Protein AF-A0A090RVP2-F1 (afdb_monomer)

Sequence (149 aa):
MEEGTTTRTVEQLQAELDSLGSRIGFSEGAYTTRVSVSALERNLPQTLTLLEDILFNPAMKQEDFDRLKAQTLEGLVYQHQKPSWMASQATRDVLYGDSVFGRSSDGSAESISSITLEDVKASIAITTRRKEPKSSWLAISQRRRSPIS

Structure (mmCIF, N/CA/C/O backbone):
data_AF-A0A090RVP2-F1
#
_entry.id   AF-A0A090RVP2-F1
#
loop_
_atom_site.group_PDB
_atom_site.id
_atom_site.type_symbol
_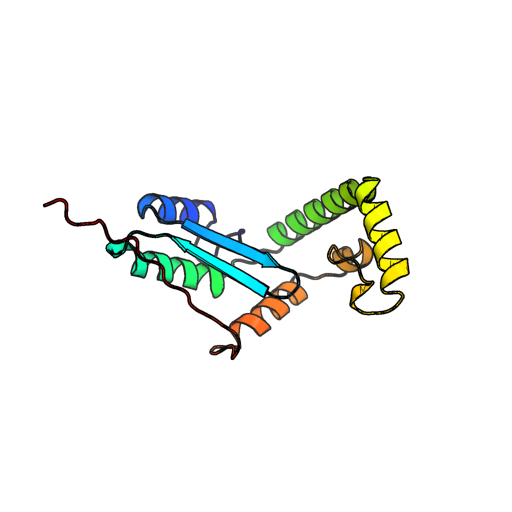atom_site.label_atom_id
_atom_site.label_alt_id
_atom_site.label_comp_id
_atom_site.label_asym_id
_atom_site.label_entity_id
_atom_site.label_seq_id
_atom_site.pdbx_PDB_ins_code
_atom_site.Cartn_x
_atom_site.Cartn_y
_atom_site.Cartn_z
_atom_site.occupancy
_atom_site.B_iso_or_equiv
_atom_site.auth_seq_id
_atom_site.auth_comp_id
_atom_site.auth_asym_id
_atom_site.auth_atom_id
_atom_site.pdbx_PDB_model_num
ATOM 1 N N . MET A 1 1 ? 0.203 -1.839 3.619 1.00 56.44 1 MET A N 1
ATOM 2 C CA . MET A 1 1 ? -0.811 -1.493 4.648 1.00 56.44 1 MET A CA 1
ATOM 3 C C . MET A 1 1 ? -2.036 -2.408 4.598 1.00 56.44 1 MET A C 1
ATOM 5 O O . MET A 1 1 ? -2.866 -2.341 5.492 1.00 56.44 1 MET A O 1
ATOM 9 N N . GLU A 1 2 ? -2.137 -3.283 3.595 1.00 59.16 2 GLU A N 1
ATOM 10 C CA . GLU A 1 2 ? -3.309 -4.135 3.347 1.00 59.16 2 GLU A CA 1
ATOM 11 C C . GLU A 1 2 ? -3.172 -5.552 3.928 1.00 59.16 2 GLU A C 1
ATOM 13 O O . GLU A 1 2 ? -4.024 -6.390 3.687 1.00 59.16 2 GLU A O 1
ATOM 18 N N . GLU A 1 3 ? -2.127 -5.804 4.723 1.00 69.88 3 GLU A N 1
ATOM 19 C CA . GLU A 1 3 ? -1.770 -7.123 5.286 1.00 69.88 3 GLU A CA 1
ATOM 20 C C . GLU A 1 3 ? -2.122 -7.238 6.788 1.00 69.88 3 GLU A C 1
ATOM 22 O O . GLU A 1 3 ? -1.612 -8.084 7.521 1.00 69.88 3 GLU A O 1
ATOM 27 N N . GLY A 1 4 ? -2.995 -6.351 7.274 1.00 61.12 4 GLY A N 1
ATOM 28 C CA . GLY A 1 4 ? -3.506 -6.363 8.645 1.00 61.12 4 GLY A CA 1
ATOM 29 C C . GLY A 1 4 ? -2.635 -5.602 9.647 1.00 61.12 4 GLY A C 1
ATOM 30 O O . GLY A 1 4 ? -1.585 -5.037 9.316 1.00 61.12 4 GLY A O 1
ATOM 31 N N . THR A 1 5 ? -3.098 -5.566 10.895 1.00 74.25 5 THR A N 1
ATOM 32 C CA . THR A 1 5 ? -2.423 -4.914 12.024 1.00 74.25 5 THR A CA 1
ATOM 33 C C . THR A 1 5 ? -1.854 -5.943 12.993 1.00 74.25 5 THR A C 1
ATOM 35 O O . THR A 1 5 ? -2.180 -7.128 12.952 1.00 74.25 5 THR A O 1
ATOM 38 N N . THR A 1 6 ? -0.981 -5.506 13.897 1.00 70.38 6 THR A N 1
ATOM 39 C CA . THR A 1 6 ? -0.429 -6.367 14.954 1.00 70.38 6 THR A CA 1
ATOM 40 C C . THR A 1 6 ? -1.511 -6.942 15.870 1.00 70.38 6 THR A C 1
ATOM 42 O O . THR A 1 6 ? -1.270 -7.948 16.534 1.00 70.38 6 THR A O 1
ATOM 45 N N . THR A 1 7 ? -2.699 -6.327 15.900 1.00 73.19 7 THR A N 1
ATOM 46 C CA . THR A 1 7 ? -3.826 -6.742 16.742 1.00 73.19 7 THR A CA 1
ATOM 47 C C . THR A 1 7 ? -4.989 -7.360 15.962 1.00 73.19 7 THR A C 1
ATOM 49 O O . THR A 1 7 ? -5.799 -8.061 16.570 1.00 73.19 7 THR A O 1
ATOM 52 N N . ARG A 1 8 ? -5.085 -7.144 14.640 1.00 78.06 8 ARG A N 1
ATOM 53 C CA . ARG A 1 8 ? -6.201 -7.610 13.801 1.00 78.06 8 ARG A CA 1
ATOM 54 C C . ARG A 1 8 ? -5.735 -8.137 12.448 1.00 78.06 8 ARG A C 1
ATOM 56 O O . ARG A 1 8 ? -4.889 -7.551 11.780 1.00 78.06 8 ARG A O 1
ATOM 63 N N . THR A 1 9 ? -6.365 -9.216 12.003 1.00 81.44 9 THR A N 1
ATOM 64 C CA . THR A 1 9 ? -6.227 -9.722 10.628 1.00 81.44 9 THR A CA 1
ATOM 65 C C . THR A 1 9 ? -6.932 -8.809 9.619 1.00 81.44 9 THR A C 1
ATOM 67 O O . THR A 1 9 ? -7.783 -7.993 9.988 1.00 81.44 9 THR A O 1
ATOM 70 N N . VAL A 1 10 ? -6.591 -8.943 8.334 1.00 79.31 10 VAL A N 1
ATOM 71 C CA . VAL A 1 10 ? -7.234 -8.190 7.242 1.00 79.31 10 VAL A CA 1
ATOM 72 C C . VAL A 1 10 ? -8.731 -8.474 7.206 1.00 79.31 10 VAL A C 1
ATOM 74 O O . VAL A 1 10 ? -9.534 -7.556 7.073 1.00 79.31 10 VAL A O 1
ATOM 77 N N . GLU A 1 11 ? -9.108 -9.734 7.393 1.00 82.56 11 GLU A N 1
ATOM 78 C CA . GLU A 1 11 ? -10.488 -10.203 7.369 1.00 82.56 11 GLU A CA 1
ATOM 79 C C . GLU A 1 11 ? -11.291 -9.598 8.522 1.00 82.56 11 GLU A C 1
ATOM 81 O O . GLU A 1 11 ? -12.427 -9.169 8.333 1.00 82.56 11 GLU A O 1
ATOM 86 N N . GLN A 1 12 ? -10.688 -9.504 9.712 1.00 83.81 12 GLN A N 1
ATOM 87 C CA . GLN A 1 12 ? -11.310 -8.849 10.863 1.00 83.81 12 GLN A CA 1
ATOM 88 C C . GLN A 1 12 ? -11.505 -7.350 10.624 1.00 83.81 12 GLN A C 1
ATOM 90 O O . GLN A 1 12 ? -12.580 -6.831 10.913 1.00 83.81 12 GLN A O 1
ATOM 95 N N . LEU A 1 13 ? -10.505 -6.665 10.061 1.00 83.69 13 LEU A N 1
ATOM 96 C CA . LEU A 1 13 ? -10.615 -5.244 9.717 1.00 83.69 13 LEU A CA 1
ATOM 97 C C . LEU A 1 13 ? -11.701 -4.999 8.667 1.00 83.69 13 LEU A C 1
ATOM 99 O O . LEU A 1 13 ? -12.493 -4.070 8.812 1.00 83.69 13 LEU A O 1
ATOM 103 N N . GLN A 1 14 ? -11.767 -5.837 7.630 1.00 84.88 14 GLN A N 1
ATOM 104 C CA . GLN A 1 14 ? -12.794 -5.744 6.593 1.00 84.88 14 GLN A CA 1
ATOM 105 C C . GLN A 1 14 ? -14.191 -5.998 7.163 1.00 84.88 14 GLN A C 1
ATOM 107 O O . GLN A 1 14 ? -15.089 -5.193 6.930 1.00 84.88 14 GLN A O 1
ATOM 112 N N . ALA A 1 15 ? -14.366 -7.041 7.978 1.00 87.50 15 ALA A N 1
ATOM 113 C CA . ALA A 1 15 ? -15.645 -7.338 8.617 1.00 87.50 15 ALA A CA 1
ATOM 114 C C . ALA A 1 15 ? -16.109 -6.209 9.556 1.00 87.50 15 ALA A C 1
ATOM 116 O O . ALA A 1 15 ? -17.294 -5.870 9.590 1.00 87.50 15 ALA A O 1
ATOM 117 N N . GLU A 1 16 ? -15.186 -5.598 10.304 1.00 87.62 16 GLU A N 1
ATOM 118 C CA . GLU A 1 16 ? -15.494 -4.481 11.199 1.00 87.62 16 GLU A CA 1
ATOM 119 C C . GLU A 1 16 ? -15.899 -3.231 10.400 1.00 87.62 16 GLU A C 1
ATOM 121 O O . GLU A 1 16 ? -16.927 -2.618 10.696 1.00 87.62 16 GLU A O 1
ATOM 126 N N . LEU A 1 17 ? -15.173 -2.907 9.324 1.00 89.12 17 LEU A N 1
ATOM 127 C CA . LEU A 1 17 ? -15.530 -1.820 8.407 1.00 89.12 17 LEU A CA 1
ATOM 128 C C . LEU A 1 17 ? -16.894 -2.044 7.741 1.00 89.12 17 LEU A C 1
ATOM 130 O O . LEU A 1 17 ? -17.712 -1.121 7.717 1.00 89.12 17 LEU A O 1
ATOM 134 N N . ASP A 1 18 ? -17.177 -3.263 7.280 1.00 88.00 18 ASP A N 1
ATOM 135 C CA . ASP A 1 18 ? -18.460 -3.623 6.675 1.00 88.00 18 ASP A CA 1
ATOM 136 C C . ASP A 1 18 ? -19.614 -3.481 7.676 1.00 88.00 18 ASP A C 1
ATOM 138 O O . ASP A 1 18 ? -20.661 -2.918 7.343 1.00 88.00 18 ASP A O 1
ATOM 142 N N . SER A 1 19 ? -19.414 -3.899 8.932 1.00 91.19 19 SER A N 1
ATOM 143 C CA . SER A 1 19 ? -20.418 -3.748 9.997 1.00 91.19 19 SER A CA 1
ATOM 144 C C . SER A 1 19 ? -20.752 -2.279 10.299 1.00 91.19 19 SER A C 1
ATOM 146 O O . SER A 1 19 ? -21.893 -1.938 10.623 1.00 91.19 19 SER A O 1
ATOM 148 N N . LEU A 1 20 ? -19.768 -1.390 10.135 1.00 89.88 20 LEU A N 1
ATOM 149 C CA . LEU A 1 20 ? -19.919 0.053 10.300 1.00 89.88 20 LEU A CA 1
ATOM 150 C C . LEU A 1 20 ? -20.477 0.736 9.038 1.00 89.88 20 LEU A C 1
ATOM 152 O O . LEU A 1 20 ? -20.823 1.921 9.093 1.00 89.88 20 LEU A O 1
ATOM 156 N N . GLY A 1 21 ? -20.594 0.019 7.915 1.00 89.06 21 GLY A N 1
ATOM 157 C CA . GLY A 1 21 ? -20.907 0.606 6.611 1.00 89.06 21 GLY A CA 1
ATOM 158 C C . GLY A 1 21 ? -19.838 1.604 6.160 1.00 89.06 21 GLY A C 1
ATOM 159 O O . GLY A 1 21 ? -20.156 2.610 5.520 1.00 89.06 21 GLY A O 1
ATOM 160 N N . SER A 1 22 ? -18.592 1.356 6.556 1.00 92.19 22 SER A N 1
ATOM 161 C CA . SER A 1 22 ? -17.446 2.228 6.345 1.00 92.19 22 SER A CA 1
ATOM 162 C C . SER A 1 22 ? -16.478 1.630 5.331 1.00 92.19 22 SER A C 1
ATOM 164 O O . SER A 1 22 ? -16.429 0.425 5.109 1.00 92.19 22 SER A O 1
ATOM 166 N N . ARG A 1 23 ? -15.668 2.482 4.707 1.00 86.69 23 ARG A N 1
ATOM 167 C CA . ARG A 1 23 ? -14.632 2.075 3.761 1.00 86.69 23 ARG A CA 1
ATOM 168 C C . ARG A 1 23 ? -13.384 2.912 3.977 1.00 86.69 23 ARG A C 1
ATOM 170 O O . ARG A 1 23 ? -13.462 4.140 4.016 1.00 86.69 23 ARG A O 1
ATOM 177 N N . ILE A 1 24 ? -12.243 2.244 4.082 1.00 86.56 24 ILE A N 1
ATOM 178 C CA . ILE A 1 24 ? -10.920 2.866 4.095 1.00 86.56 24 ILE A CA 1
ATOM 179 C C . ILE A 1 24 ? -10.196 2.398 2.835 1.00 86.56 24 ILE A C 1
ATOM 181 O O . ILE A 1 24 ? -10.245 1.219 2.494 1.00 86.56 24 ILE A O 1
ATOM 185 N N . GLY A 1 25 ? -9.566 3.328 2.126 1.00 81.44 25 GLY A N 1
ATOM 186 C CA . GLY A 1 25 ? -8.783 3.047 0.929 1.00 81.44 25 GLY A CA 1
ATOM 187 C C . GLY A 1 25 ? -7.440 3.754 0.983 1.00 81.44 25 GLY A C 1
ATOM 188 O O . GLY A 1 25 ? -7.359 4.905 1.422 1.00 81.44 25 GLY A O 1
ATOM 189 N N . PHE A 1 26 ? -6.408 3.066 0.511 1.00 79.81 26 PHE A N 1
ATOM 190 C CA . PHE A 1 26 ? -5.065 3.601 0.348 1.00 79.81 26 PHE A CA 1
ATOM 191 C C . PHE A 1 26 ? -4.762 3.669 -1.143 1.00 79.81 26 PHE A C 1
ATOM 193 O O . PHE A 1 26 ? -5.039 2.736 -1.890 1.00 79.81 26 PHE A O 1
ATOM 200 N N . SER A 1 27 ? -4.229 4.797 -1.594 1.00 71.50 27 SER A N 1
ATOM 201 C CA . SER A 1 27 ? -3.731 4.936 -2.958 1.00 71.50 27 SER A CA 1
ATOM 202 C C . SER A 1 27 ? -2.370 5.601 -2.928 1.00 71.50 27 SER A C 1
ATOM 204 O O . SER A 1 27 ? -2.211 6.672 -2.332 1.00 71.50 27 SER A O 1
ATOM 206 N N . GLU A 1 28 ? -1.410 4.981 -3.592 1.00 66.56 28 GLU A N 1
ATOM 207 C CA . GLU A 1 28 ? -0.043 5.467 -3.703 1.00 66.56 28 GLU A CA 1
ATOM 208 C C . GLU A 1 28 ? 0.133 6.154 -5.061 1.00 66.56 28 GLU A C 1
ATOM 210 O O . GLU A 1 28 ? -0.224 5.614 -6.107 1.00 66.56 28 GLU A O 1
ATOM 215 N N . GLY A 1 29 ? 0.626 7.389 -5.044 1.00 60.31 29 GLY A N 1
ATOM 216 C CA . GLY A 1 29 ? 1.082 8.112 -6.227 1.00 60.31 29 GLY A CA 1
ATOM 217 C C . GLY A 1 29 ? 2.575 8.407 -6.122 1.00 60.31 29 GLY A C 1
ATOM 218 O O . GLY A 1 29 ? 3.144 8.333 -5.037 1.00 60.31 29 GLY A O 1
ATOM 219 N N . ALA A 1 30 ? 3.196 8.818 -7.232 1.00 50.22 30 ALA A N 1
ATOM 220 C CA . ALA A 1 30 ? 4.653 8.990 -7.342 1.00 50.22 30 ALA A CA 1
ATOM 221 C C . ALA A 1 30 ? 5.300 9.853 -6.236 1.00 50.22 30 ALA A C 1
ATOM 223 O O . ALA A 1 30 ? 6.464 9.653 -5.906 1.00 50.22 30 ALA A O 1
ATOM 224 N N . TYR A 1 31 ? 4.554 10.802 -5.658 1.00 55.00 31 TYR A N 1
ATOM 225 C CA . TYR A 1 31 ? 5.053 11.705 -4.612 1.00 55.00 31 TYR A CA 1
ATOM 226 C C . TYR A 1 31 ? 4.123 11.836 -3.401 1.00 55.00 31 TYR A C 1
ATOM 228 O O . TYR A 1 31 ? 4.412 12.603 -2.484 1.00 55.00 31 TYR A O 1
ATOM 236 N N . THR A 1 32 ? 2.982 11.146 -3.399 1.00 56.31 32 THR A N 1
ATOM 237 C CA . THR A 1 32 ? 1.954 11.320 -2.367 1.00 56.31 32 THR A CA 1
ATOM 238 C C . THR A 1 32 ? 1.224 10.017 -2.116 1.00 56.31 32 THR A C 1
ATOM 240 O O . THR A 1 32 ? 0.719 9.410 -3.058 1.00 56.31 32 THR A O 1
ATOM 243 N N . THR A 1 33 ? 1.057 9.666 -0.849 1.00 68.44 33 THR A N 1
ATOM 244 C CA . THR A 1 33 ? 0.126 8.623 -0.421 1.00 68.44 33 THR A CA 1
ATOM 245 C C . THR A 1 33 ? -1.166 9.298 0.010 1.00 68.44 33 THR A C 1
ATOM 247 O O . THR A 1 33 ? -1.154 10.227 0.820 1.00 68.44 33 THR A O 1
ATOM 250 N N . ARG A 1 34 ? -2.290 8.864 -0.552 1.00 71.75 34 ARG A N 1
ATOM 251 C CA . ARG A 1 34 ? -3.621 9.361 -0.207 1.00 71.75 34 ARG A CA 1
ATOM 252 C C . ARG A 1 34 ? -4.382 8.272 0.532 1.00 71.75 34 ARG A C 1
ATOM 254 O O . ARG A 1 34 ? -4.483 7.147 0.054 1.00 71.75 34 ARG A O 1
ATOM 261 N N . VAL A 1 35 ? -4.959 8.655 1.666 1.00 80.81 35 VAL A N 1
ATOM 262 C CA . VAL A 1 35 ? -5.903 7.840 2.428 1.00 80.81 35 VAL A CA 1
ATOM 263 C C . VAL A 1 35 ? -7.296 8.422 2.229 1.00 80.81 35 VAL A C 1
ATOM 265 O O . VAL A 1 35 ? -7.502 9.620 2.426 1.00 80.81 35 VAL A O 1
ATOM 268 N N . SER A 1 36 ? -8.251 7.592 1.828 1.00 83.00 36 SER A N 1
ATOM 269 C CA . SER A 1 36 ? -9.661 7.967 1.712 1.00 83.00 36 SER A CA 1
ATOM 270 C C . SER A 1 36 ? -10.494 7.206 2.733 1.00 83.00 36 SER A C 1
ATOM 272 O O . SER A 1 36 ? -10.412 5.981 2.788 1.00 83.00 36 SER A O 1
ATOM 274 N N . VAL A 1 37 ? -11.328 7.921 3.489 1.00 86.44 37 VAL A N 1
ATOM 275 C CA . VAL A 1 37 ? -12.274 7.335 4.446 1.00 86.44 37 VAL A CA 1
ATOM 276 C C . VAL A 1 37 ? -13.691 7.726 4.054 1.00 86.44 37 VAL A C 1
ATOM 278 O O . VAL A 1 37 ? -13.976 8.895 3.800 1.00 86.44 37 VAL A O 1
ATOM 281 N N . SER A 1 38 ? -14.586 6.746 4.027 1.00 88.56 38 SER A N 1
ATOM 282 C CA . SER A 1 38 ? -16.024 6.938 3.877 1.00 88.56 38 SER A CA 1
ATOM 283 C C . SER A 1 38 ? -16.729 6.238 5.031 1.00 88.56 38 SER A C 1
ATOM 285 O O . SER A 1 38 ? -16.448 5.075 5.295 1.00 88.56 38 SER A O 1
ATOM 287 N N . ALA A 1 39 ? -17.603 6.943 5.742 1.00 89.94 39 ALA A N 1
ATOM 288 C CA . ALA A 1 39 ? -18.353 6.408 6.873 1.00 89.94 39 ALA A CA 1
ATOM 289 C C . ALA A 1 39 ? -19.631 7.224 7.092 1.00 89.94 39 ALA A C 1
ATOM 291 O O . ALA A 1 39 ? -19.721 8.385 6.684 1.00 89.94 39 ALA A O 1
ATOM 292 N N . LEU A 1 40 ? -20.608 6.638 7.785 1.00 87.56 40 LEU A N 1
ATOM 293 C CA . LEU A 1 40 ? -21.719 7.400 8.356 1.00 87.56 40 LEU A CA 1
ATOM 294 C C . LEU A 1 40 ? -21.197 8.283 9.493 1.00 87.56 40 LEU A C 1
ATOM 296 O O . LEU A 1 40 ? 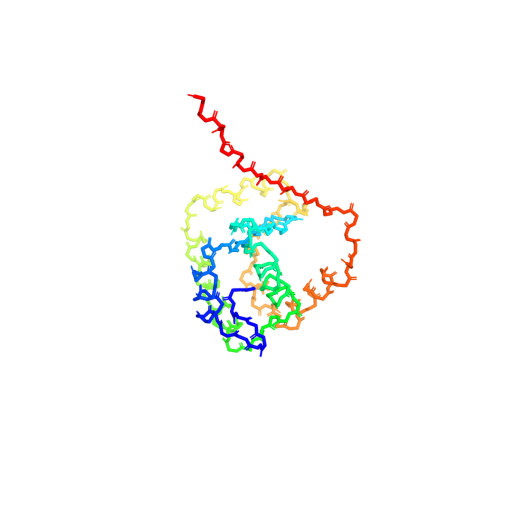-20.353 7.843 10.264 1.00 87.56 40 LEU A O 1
ATOM 300 N N . GLU A 1 41 ? -21.736 9.494 9.646 1.00 85.94 41 GLU A N 1
ATOM 301 C CA . GLU A 1 41 ? -21.263 10.477 10.637 1.00 85.94 41 GLU A CA 1
ATOM 302 C C . GLU A 1 41 ? -21.154 9.900 12.058 1.00 85.94 41 GLU A C 1
ATOM 304 O O . GLU A 1 41 ? -20.131 10.055 12.718 1.00 85.94 41 GLU A O 1
ATOM 309 N N . ARG A 1 42 ? -22.161 9.129 12.486 1.00 87.12 42 ARG A N 1
ATOM 310 C CA . ARG A 1 42 ? -22.165 8.442 13.790 1.00 87.12 42 ARG A CA 1
ATOM 311 C C . ARG A 1 42 ? -21.054 7.393 13.962 1.00 87.12 42 ARG A C 1
ATOM 313 O O . ARG A 1 42 ? -20.635 7.144 15.084 1.00 87.12 42 ARG A O 1
ATOM 320 N N . ASN A 1 43 ? -20.579 6.805 12.865 1.00 89.12 43 ASN A N 1
ATOM 321 C CA . ASN A 1 43 ? -19.575 5.737 12.841 1.00 89.12 43 ASN A CA 1
ATOM 322 C C . ASN A 1 43 ? -18.181 6.274 12.470 1.00 89.12 43 ASN A C 1
ATOM 324 O O . ASN A 1 43 ? -17.202 5.523 12.475 1.00 89.12 43 ASN A O 1
ATOM 328 N N . LEU A 1 44 ? -18.070 7.567 12.143 1.00 86.44 44 LEU A N 1
ATOM 329 C CA . LEU A 1 44 ? -16.813 8.204 11.768 1.00 86.44 44 LEU A CA 1
ATOM 330 C C . LEU A 1 44 ? -15.749 8.083 12.875 1.00 86.44 44 LEU A C 1
ATOM 332 O O . LEU A 1 44 ? -14.638 7.684 12.534 1.00 86.44 44 LEU A O 1
ATOM 336 N N . PRO A 1 45 ? -16.047 8.312 14.175 1.00 88.75 45 PRO A N 1
ATOM 337 C CA . PRO A 1 45 ? -15.046 8.147 15.231 1.00 88.75 45 PRO A CA 1
ATOM 338 C C . PRO A 1 45 ? -14.475 6.725 15.288 1.00 88.75 45 PRO A C 1
ATOM 340 O O . PRO A 1 45 ? -13.263 6.553 15.315 1.00 88.75 45 PRO A O 1
ATOM 343 N N . GLN A 1 46 ? -15.339 5.708 15.212 1.00 88.50 46 GLN A N 1
ATOM 344 C CA . GLN A 1 46 ? -14.925 4.299 15.227 1.00 88.50 46 GLN A CA 1
ATOM 345 C C . GLN A 1 46 ? -14.087 3.945 13.994 1.00 88.50 46 GLN A C 1
ATOM 347 O O . GLN A 1 46 ? -13.069 3.268 14.097 1.00 88.50 46 GLN A O 1
ATOM 352 N N . THR A 1 47 ? -14.473 4.461 12.825 1.00 88.31 47 THR A N 1
ATOM 353 C CA . THR A 1 47 ? -13.731 4.247 11.574 1.00 88.31 47 THR A CA 1
ATOM 354 C C . THR A 1 47 ? -12.342 4.887 11.629 1.00 88.31 47 THR A C 1
ATOM 356 O O . THR A 1 47 ? -11.378 4.314 11.128 1.00 88.31 47 THR A O 1
ATOM 359 N N . LEU A 1 48 ? -12.214 6.058 12.260 1.00 87.50 48 LEU A N 1
ATOM 360 C CA . LEU A 1 48 ? -10.923 6.721 12.450 1.00 87.50 48 LEU A CA 1
ATOM 361 C C . LEU A 1 48 ? -10.017 5.959 13.424 1.00 87.50 48 LEU A C 1
ATOM 363 O O . LEU A 1 48 ? -8.818 5.894 13.181 1.00 87.50 48 LEU A O 1
ATOM 367 N N . THR A 1 49 ? -10.569 5.327 14.463 1.00 87.06 49 THR A N 1
ATOM 368 C CA . THR A 1 49 ? -9.796 4.434 15.345 1.00 87.06 49 THR A CA 1
ATOM 369 C C . THR A 1 49 ? -9.228 3.235 14.582 1.00 87.06 49 THR A C 1
ATOM 371 O O . THR A 1 49 ? -8.072 2.871 14.783 1.00 87.06 49 THR A O 1
ATOM 374 N N . LEU A 1 50 ? -10.000 2.648 13.661 1.00 86.00 50 LEU A N 1
ATOM 375 C CA . LEU A 1 50 ? -9.496 1.575 12.796 1.00 86.00 50 LEU A CA 1
ATOM 376 C C . LEU A 1 50 ? -8.408 2.074 11.845 1.00 86.00 50 LEU A C 1
ATOM 378 O O . LEU A 1 50 ? -7.399 1.400 11.655 1.00 86.00 50 LEU A O 1
ATOM 382 N N . LEU A 1 51 ? -8.579 3.272 11.279 1.00 85.25 51 LEU A N 1
ATOM 383 C CA . LEU A 1 51 ? -7.545 3.888 10.453 1.00 85.25 51 LEU A CA 1
ATOM 384 C C . LEU A 1 51 ? -6.245 4.114 11.242 1.00 85.25 51 LEU A C 1
ATOM 386 O O . LEU A 1 51 ? -5.163 3.880 10.707 1.00 85.25 51 LEU A O 1
ATOM 390 N N . GLU A 1 52 ? -6.343 4.567 12.492 1.00 84.06 52 GLU A N 1
ATOM 391 C CA . GLU A 1 52 ? -5.189 4.751 13.372 1.00 84.06 52 GLU A CA 1
ATOM 392 C C . GLU A 1 52 ? -4.450 3.423 13.585 1.00 84.06 52 GLU A C 1
ATOM 394 O O . GLU A 1 52 ? -3.238 3.357 13.391 1.00 84.06 52 GLU A O 1
ATOM 399 N N . ASP A 1 53 ? -5.167 2.336 13.870 1.00 81.62 53 ASP A N 1
ATOM 400 C CA . ASP A 1 53 ? -4.545 1.018 14.025 1.00 81.62 53 ASP A CA 1
ATOM 401 C C . ASP A 1 53 ? -3.817 0.574 12.741 1.00 81.62 53 ASP A C 1
ATOM 403 O O . ASP A 1 53 ? -2.675 0.116 12.796 1.00 81.62 53 ASP A O 1
ATOM 407 N N . ILE A 1 54 ? -4.421 0.799 11.568 1.00 82.06 54 ILE A N 1
ATOM 408 C CA . ILE A 1 54 ? -3.818 0.477 10.262 1.00 82.06 54 ILE A CA 1
ATOM 409 C C . ILE A 1 54 ? -2.557 1.314 9.985 1.00 82.06 54 ILE A C 1
ATOM 411 O O . ILE A 1 54 ? -1.587 0.808 9.415 1.00 82.06 54 ILE A O 1
ATOM 415 N N . LEU A 1 55 ? -2.554 2.593 10.371 1.00 78.19 55 LEU A N 1
ATOM 416 C CA . LEU A 1 55 ? -1.433 3.511 10.141 1.00 78.19 55 LEU A CA 1
ATOM 417 C C . LEU A 1 55 ? -0.269 3.290 11.108 1.00 78.19 55 LEU A C 1
ATOM 419 O O . LEU A 1 55 ? 0.891 3.394 10.703 1.00 78.19 55 LEU A O 1
ATOM 423 N N . PHE A 1 56 ? -0.565 3.030 12.380 1.00 78.81 56 PHE A N 1
ATOM 424 C CA . PHE A 1 56 ? 0.438 3.030 13.443 1.00 78.81 56 PHE A CA 1
ATOM 425 C C . PHE A 1 56 ? 0.870 1.628 13.878 1.00 78.81 56 PHE A C 1
ATOM 427 O O . PHE A 1 56 ? 1.986 1.487 14.375 1.00 78.81 56 PHE A O 1
ATOM 434 N N . ASN A 1 57 ? 0.055 0.596 13.637 1.00 79.69 57 ASN A N 1
ATOM 435 C CA . ASN A 1 57 ? 0.334 -0.778 14.061 1.00 79.69 57 ASN A CA 1
ATOM 436 C C . ASN A 1 57 ? 0.259 -1.819 12.921 1.00 79.69 57 ASN A C 1
ATOM 438 O O . ASN A 1 57 ? -0.349 -2.872 13.111 1.00 79.69 57 ASN A O 1
ATOM 442 N N . PRO A 1 58 ? 0.859 -1.605 11.736 1.00 79.50 58 PRO A N 1
ATOM 443 C CA . PRO A 1 58 ? 0.847 -2.619 10.677 1.00 79.50 58 PRO A CA 1
ATOM 444 C C . PRO A 1 58 ? 1.585 -3.902 11.110 1.00 79.50 58 PRO A C 1
ATOM 446 O O . PRO A 1 58 ? 2.664 -3.831 11.697 1.00 79.50 58 PRO A O 1
ATOM 449 N N . ALA A 1 59 ? 1.033 -5.081 10.792 1.00 77.44 59 ALA A N 1
ATOM 450 C CA . ALA A 1 59 ? 1.583 -6.374 11.230 1.00 77.44 59 ALA A CA 1
ATOM 451 C C . ALA A 1 59 ? 2.983 -6.674 10.662 1.00 77.44 59 ALA A C 1
ATOM 453 O O . ALA A 1 59 ? 3.797 -7.299 11.335 1.00 77.44 59 ALA A O 1
ATOM 454 N N . MET A 1 60 ? 3.243 -6.233 9.424 1.00 72.19 60 MET A N 1
ATOM 455 C CA . MET A 1 60 ? 4.521 -6.356 8.702 1.00 72.19 60 MET A CA 1
ATOM 456 C C . MET A 1 60 ? 5.215 -7.717 8.874 1.00 72.19 60 MET A C 1
ATOM 458 O O . MET A 1 60 ? 6.385 -7.792 9.263 1.00 72.19 60 MET A O 1
ATOM 462 N N . LYS A 1 61 ? 4.491 -8.805 8.601 1.00 78.69 61 LYS A N 1
ATOM 463 C CA . LYS A 1 61 ? 5.055 -10.153 8.678 1.00 78.69 61 LYS A CA 1
ATOM 464 C C . LYS A 1 61 ? 6.008 -10.385 7.506 1.00 78.69 61 LYS A C 1
ATOM 466 O O . LYS A 1 61 ? 5.739 -9.966 6.382 1.00 78.69 61 LYS A O 1
ATOM 471 N N . GLN A 1 62 ? 7.111 -11.081 7.774 1.00 77.44 62 GLN A N 1
ATOM 472 C CA . GLN A 1 62 ? 8.113 -11.413 6.757 1.00 77.44 62 GLN A CA 1
ATOM 473 C C . GLN A 1 62 ? 7.517 -12.255 5.618 1.00 77.44 62 GLN A C 1
ATOM 475 O O . GLN A 1 62 ? 7.797 -11.994 4.457 1.00 77.44 62 GLN A O 1
ATOM 480 N N . GLU A 1 63 ? 6.640 -13.204 5.949 1.00 79.50 63 GLU A N 1
ATOM 481 C CA . GLU A 1 63 ? 5.968 -14.069 4.973 1.00 79.50 63 GLU A CA 1
ATOM 482 C C . GLU A 1 63 ? 5.103 -13.276 3.977 1.00 79.50 63 GLU A C 1
ATOM 484 O O . GLU A 1 63 ? 5.182 -13.503 2.769 1.00 79.50 63 GLU A O 1
ATOM 489 N N . ASP A 1 64 ? 4.340 -12.290 4.463 1.00 77.88 64 ASP A N 1
ATOM 490 C CA . ASP A 1 64 ? 3.527 -11.417 3.608 1.00 77.88 64 ASP A CA 1
ATOM 491 C C . ASP A 1 64 ? 4.408 -10.539 2.710 1.00 77.88 64 ASP A C 1
ATOM 493 O O . ASP A 1 64 ? 4.110 -10.351 1.530 1.00 77.88 64 ASP A O 1
ATOM 497 N N . PHE A 1 65 ? 5.533 -10.046 3.238 1.00 81.69 65 PHE A N 1
ATOM 498 C CA . PHE A 1 65 ? 6.503 -9.280 2.456 1.00 81.69 65 PHE A CA 1
ATOM 499 C C . PHE A 1 65 ? 7.127 -10.112 1.333 1.00 81.69 65 PHE A C 1
ATOM 501 O O . PHE A 1 65 ? 7.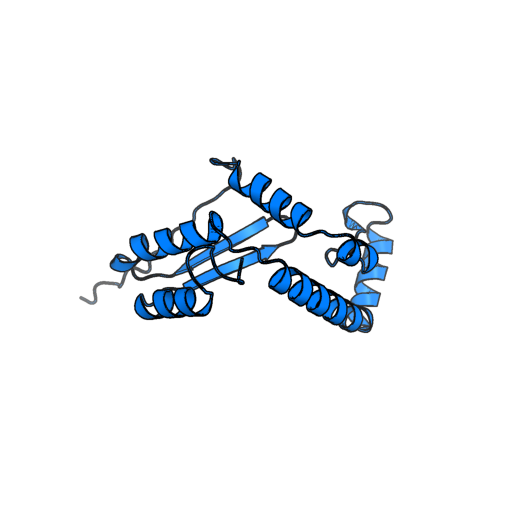163 -9.657 0.190 1.00 81.69 65 PHE A O 1
ATOM 508 N N . ASP A 1 66 ? 7.581 -11.328 1.631 1.00 81.25 66 ASP A N 1
ATOM 509 C CA . ASP A 1 66 ? 8.203 -12.203 0.637 1.00 81.25 66 ASP A CA 1
ATOM 510 C C . ASP A 1 66 ? 7.200 -12.583 -0.465 1.00 81.25 66 ASP A C 1
ATOM 512 O O . ASP A 1 66 ? 7.531 -12.540 -1.654 1.00 81.25 66 ASP A O 1
ATOM 516 N N . ARG A 1 67 ? 5.940 -12.853 -0.089 1.00 84.19 67 ARG A N 1
ATOM 517 C CA . ARG A 1 67 ? 4.842 -13.106 -1.032 1.00 84.19 67 ARG A CA 1
ATOM 518 C C . ARG A 1 67 ? 4.571 -11.902 -1.936 1.00 84.19 67 ARG A C 1
ATOM 520 O O . ARG A 1 67 ? 4.518 -12.058 -3.156 1.00 84.19 67 ARG A O 1
ATOM 527 N N . LEU A 1 68 ? 4.410 -10.708 -1.365 1.00 82.81 68 LEU A N 1
ATOM 528 C CA . LEU A 1 68 ? 4.155 -9.482 -2.132 1.00 82.81 68 LEU A CA 1
ATOM 529 C C . LEU A 1 68 ? 5.331 -9.124 -3.046 1.00 82.81 68 LEU A C 1
ATOM 531 O O . LEU A 1 68 ? 5.126 -8.696 -4.183 1.00 82.81 68 LEU A O 1
ATOM 535 N N . LYS A 1 69 ? 6.568 -9.336 -2.586 1.00 81.38 69 LYS A N 1
ATOM 536 C CA . LYS A 1 69 ? 7.780 -9.128 -3.383 1.00 81.38 69 LYS A CA 1
ATOM 537 C C . LYS A 1 69 ? 7.819 -10.058 -4.595 1.00 81.38 69 LYS A C 1
ATOM 539 O O . LYS A 1 69 ? 8.092 -9.592 -5.700 1.00 81.38 69 LYS A O 1
ATOM 544 N N . ALA A 1 70 ? 7.490 -11.338 -4.414 1.00 83.06 70 ALA A N 1
ATOM 545 C CA . ALA A 1 70 ? 7.390 -12.295 -5.514 1.00 83.06 70 ALA A CA 1
ATOM 546 C C . ALA A 1 70 ? 6.300 -11.893 -6.526 1.00 83.06 70 ALA A C 1
ATOM 548 O O . ALA A 1 70 ? 6.582 -11.793 -7.719 1.00 83.06 70 ALA A O 1
ATOM 549 N N . GLN A 1 71 ? 5.095 -11.556 -6.052 1.00 83.44 71 GLN A N 1
ATOM 550 C CA . GLN A 1 71 ? 3.991 -11.095 -6.908 1.00 83.44 71 GLN A CA 1
ATOM 551 C C . GLN A 1 71 ? 4.346 -9.819 -7.688 1.00 83.44 71 GLN A C 1
ATOM 553 O O . GLN A 1 71 ? 4.015 -9.687 -8.866 1.00 83.44 71 GLN A O 1
ATOM 558 N N . THR A 1 72 ? 5.059 -8.888 -7.049 1.00 81.31 72 THR A N 1
ATOM 559 C CA . THR A 1 72 ? 5.514 -7.644 -7.685 1.00 81.31 72 THR A CA 1
ATOM 560 C C . THR A 1 72 ? 6.530 -7.927 -8.791 1.00 81.31 72 THR A C 1
ATOM 562 O O . THR A 1 72 ? 6.423 -7.361 -9.877 1.00 81.31 72 THR A O 1
ATOM 565 N N . LEU A 1 73 ? 7.489 -8.828 -8.552 1.00 82.56 73 LEU A N 1
ATOM 566 C CA . LEU A 1 73 ? 8.470 -9.230 -9.565 1.00 82.56 73 LEU A CA 1
ATOM 567 C C . LEU A 1 73 ? 7.803 -9.899 -10.772 1.00 82.56 73 LEU A C 1
ATOM 569 O O . LEU A 1 73 ? 8.134 -9.569 -11.910 1.00 82.56 73 LEU A O 1
ATOM 573 N N . GLU A 1 74 ? 6.838 -10.789 -10.547 1.00 82.75 74 GLU A N 1
ATOM 574 C CA . GLU A 1 74 ? 6.072 -11.419 -11.630 1.00 82.75 74 GLU A CA 1
ATOM 575 C C . GLU A 1 74 ? 5.267 -10.390 -12.438 1.00 82.75 74 GLU A C 1
ATOM 577 O O . GLU A 1 74 ? 5.299 -10.394 -13.674 1.00 82.75 74 GLU A O 1
ATOM 582 N N . GLY A 1 75 ? 4.596 -9.459 -11.751 1.00 80.50 75 GLY A N 1
ATOM 583 C CA . GLY A 1 75 ? 3.864 -8.362 -12.382 1.00 80.50 75 GLY A CA 1
ATOM 584 C C . GLY A 1 75 ? 4.766 -7.467 -13.235 1.00 80.50 75 GLY A C 1
ATOM 585 O O . GLY A 1 75 ? 4.393 -7.103 -14.354 1.00 80.50 75 GLY A O 1
ATOM 586 N N . LEU A 1 76 ? 5.977 -7.182 -12.750 1.00 78.12 76 LEU A N 1
ATOM 587 C CA . LEU A 1 76 ? 6.975 -6.395 -13.469 1.00 78.12 76 LEU A CA 1
ATOM 588 C C . LEU A 1 76 ? 7.431 -7.100 -14.752 1.00 78.12 76 LEU A C 1
ATOM 590 O O . LEU A 1 76 ? 7.464 -6.477 -15.813 1.00 78.12 76 LEU A O 1
ATOM 594 N N . VAL A 1 77 ? 7.718 -8.405 -14.688 1.00 79.12 77 VAL A N 1
ATOM 595 C CA . VAL A 1 77 ? 8.084 -9.202 -15.873 1.00 79.12 77 VAL A CA 1
ATOM 596 C C . VAL A 1 77 ? 6.980 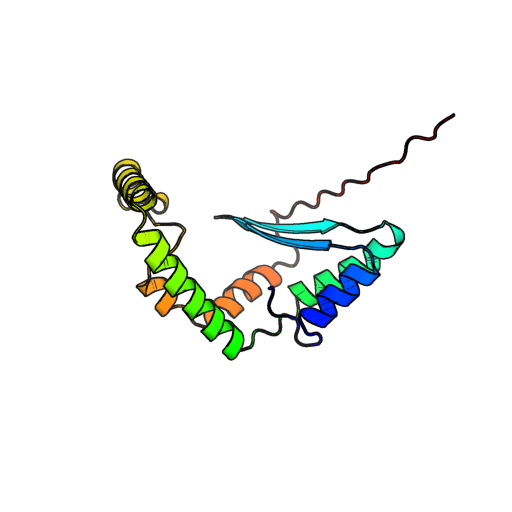-9.133 -16.927 1.00 79.12 77 VAL A C 1
ATOM 598 O O . VAL A 1 77 ? 7.262 -8.878 -18.098 1.00 79.12 77 VAL A O 1
ATOM 601 N N . TYR A 1 78 ? 5.719 -9.287 -16.520 1.00 80.62 78 TYR A N 1
ATOM 602 C CA . TYR A 1 78 ? 4.586 -9.176 -17.438 1.00 80.62 78 TYR A CA 1
ATOM 603 C C . TYR A 1 78 ? 4.437 -7.765 -18.026 1.00 80.62 78 TYR A C 1
ATOM 605 O O . TYR A 1 78 ? 4.137 -7.599 -19.209 1.00 80.62 78 TYR A O 1
ATOM 613 N N . GLN A 1 79 ? 4.662 -6.725 -17.223 1.00 77.25 79 GLN A N 1
ATOM 614 C CA . GLN A 1 79 ? 4.575 -5.338 -17.669 1.00 77.25 79 GLN A CA 1
ATOM 615 C C . GLN A 1 79 ? 5.693 -4.982 -18.658 1.00 77.25 79 GLN A C 1
ATOM 617 O O . GLN A 1 79 ? 5.420 -4.324 -19.662 1.00 77.25 79 GLN A O 1
ATOM 622 N N . HIS A 1 80 ? 6.909 -5.483 -18.435 1.00 78.56 80 HIS A N 1
ATOM 623 C CA . HIS A 1 80 ? 8.066 -5.272 -19.309 1.00 78.56 80 HIS A CA 1
ATOM 624 C C . HIS A 1 80 ? 7.914 -5.946 -20.679 1.00 78.56 80 HIS A C 1
ATOM 626 O O . HIS A 1 80 ? 8.518 -5.506 -21.654 1.00 78.56 80 HIS A O 1
ATOM 632 N N . GLN A 1 81 ? 7.069 -6.975 -20.782 1.00 79.25 81 GLN A N 1
ATOM 633 C CA . GLN A 1 81 ? 6.733 -7.616 -22.056 1.00 79.25 81 GLN A CA 1
ATOM 634 C C . GLN A 1 81 ? 5.721 -6.812 -22.889 1.00 79.25 81 GLN A C 1
ATOM 636 O O . GLN A 1 81 ? 5.488 -7.139 -24.053 1.00 79.25 81 GLN A O 1
ATOM 641 N N . LYS A 1 82 ? 5.099 -5.759 -22.334 1.00 82.81 82 LYS A N 1
ATOM 642 C CA . LYS A 1 82 ? 4.104 -4.960 -23.061 1.00 82.81 82 LYS A CA 1
ATOM 643 C C . LYS A 1 82 ? 4.789 -3.937 -23.977 1.00 82.81 82 LYS A C 1
ATOM 645 O O . LYS A 1 82 ? 5.497 -3.060 -23.477 1.00 82.81 82 LYS A O 1
ATOM 650 N N . PRO A 1 83 ? 4.483 -3.920 -25.290 1.00 82.00 83 PRO A N 1
ATOM 651 C CA . PRO A 1 83 ? 5.044 -2.933 -26.219 1.00 82.00 83 PRO A CA 1
ATOM 652 C C . PRO A 1 83 ? 4.779 -1.477 -25.806 1.00 82.00 83 PRO A C 1
ATOM 654 O O . PRO A 1 83 ? 5.626 -0.608 -25.990 1.00 82.00 83 PRO A O 1
ATOM 657 N N . SER A 1 84 ? 3.623 -1.204 -25.190 1.00 81.62 84 SER A N 1
ATOM 658 C CA . SER A 1 84 ? 3.270 0.126 -24.679 1.00 81.62 84 SER A CA 1
ATOM 659 C C . SER A 1 84 ? 4.183 0.593 -23.543 1.00 81.62 84 SER A C 1
ATOM 661 O O . SER A 1 84 ? 4.465 1.787 -23.428 1.00 81.62 84 SER A O 1
ATOM 663 N N . TRP A 1 85 ? 4.651 -0.335 -22.703 1.00 81.19 85 TRP A N 1
ATOM 664 C CA . TRP A 1 85 ? 5.597 -0.029 -21.636 1.00 81.19 85 TRP A CA 1
ATOM 665 C C . TRP A 1 85 ? 6.968 0.300 -22.225 1.00 81.19 85 TRP A C 1
ATOM 667 O O . TRP A 1 85 ? 7.514 1.355 -21.914 1.00 81.19 85 TRP A O 1
ATOM 677 N N . MET A 1 86 ? 7.460 -0.520 -23.162 1.00 80.75 86 MET A N 1
ATOM 678 C CA . MET A 1 86 ? 8.730 -0.268 -23.857 1.00 80.75 86 MET A CA 1
ATOM 679 C C . MET A 1 86 ? 8.730 1.088 -24.575 1.00 80.75 86 MET A C 1
ATOM 681 O O . MET A 1 86 ? 9.679 1.856 -24.445 1.00 80.75 86 MET A O 1
ATOM 685 N N . ALA A 1 87 ? 7.639 1.425 -25.272 1.00 82.81 87 ALA A N 1
ATOM 686 C CA . ALA A 1 87 ? 7.483 2.726 -25.922 1.00 82.81 87 ALA A CA 1
ATOM 687 C C . ALA A 1 87 ? 7.484 3.887 -24.911 1.00 82.81 87 ALA A C 1
ATOM 689 O O . ALA A 1 87 ? 8.087 4.930 -25.164 1.00 82.81 87 ALA A O 1
ATOM 690 N N . SER A 1 88 ? 6.846 3.705 -23.750 1.00 79.56 88 SER A N 1
ATOM 691 C CA . SER A 1 88 ? 6.831 4.711 -22.679 1.00 79.56 88 SER A CA 1
ATOM 692 C C . SER A 1 88 ? 8.210 4.916 -22.049 1.00 79.56 88 SER A C 1
ATOM 694 O O . SER A 1 88 ? 8.555 6.053 -21.738 1.00 79.56 88 SER A O 1
ATOM 696 N N . GLN A 1 89 ? 9.002 3.850 -21.880 1.00 79.12 89 GLN A N 1
ATOM 697 C CA . GLN A 1 89 ? 10.381 3.959 -21.391 1.00 79.12 89 GLN A CA 1
ATOM 698 C C . GLN A 1 89 ? 1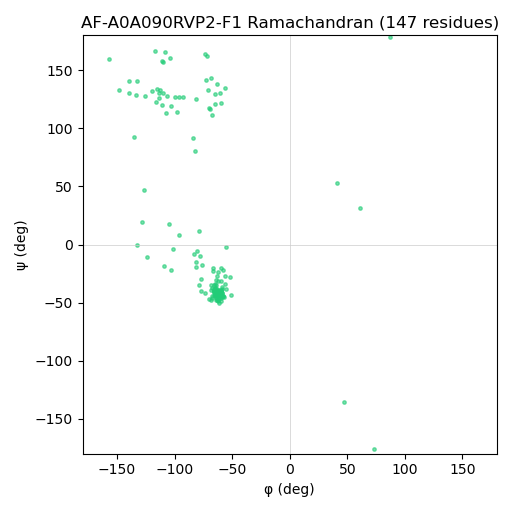1.280 4.645 -22.419 1.00 79.12 89 GLN A C 1
ATOM 700 O O . GLN A 1 89 ? 11.906 5.640 -22.085 1.00 79.12 89 GLN A O 1
ATOM 705 N N . ALA A 1 90 ? 11.233 4.233 -23.690 1.00 81.12 90 ALA A N 1
ATOM 706 C CA . ALA A 1 90 ? 11.998 4.894 -24.750 1.00 81.12 90 ALA A CA 1
ATOM 707 C C . ALA A 1 90 ? 11.642 6.388 -24.882 1.00 81.12 90 ALA A C 1
ATOM 709 O O . ALA A 1 90 ? 12.514 7.231 -25.074 1.00 81.12 90 ALA A O 1
ATOM 710 N N . THR A 1 91 ? 10.360 6.737 -24.727 1.00 81.94 91 THR 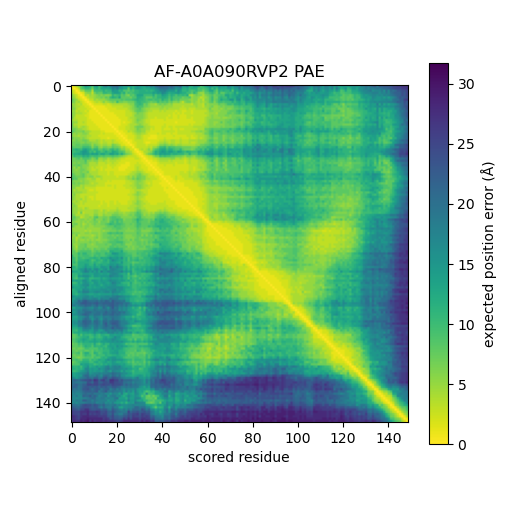A N 1
ATOM 711 C CA . THR A 1 91 ? 9.915 8.139 -24.696 1.00 81.94 91 THR A CA 1
ATOM 712 C C . THR A 1 91 ? 10.500 8.879 -23.494 1.00 81.94 91 THR A C 1
ATOM 714 O O . THR A 1 91 ? 10.965 10.006 -23.639 1.00 81.94 91 THR A O 1
ATOM 717 N N . ARG A 1 92 ? 10.505 8.259 -22.307 1.00 79.12 92 ARG A N 1
ATOM 718 C CA . ARG A 1 92 ? 11.116 8.832 -21.101 1.00 79.12 92 ARG A CA 1
ATOM 719 C C . ARG A 1 92 ? 12.615 9.059 -21.272 1.00 79.12 92 ARG A C 1
ATOM 721 O O . ARG A 1 92 ? 13.067 10.157 -20.968 1.00 79.12 92 ARG A O 1
ATOM 728 N N . ASP A 1 93 ? 13.344 8.084 -21.802 1.00 80.12 93 ASP A N 1
ATOM 729 C CA . ASP A 1 93 ? 14.792 8.176 -22.016 1.00 80.12 93 ASP A CA 1
ATOM 730 C C . ASP A 1 93 ? 15.140 9.332 -22.961 1.00 80.12 93 ASP A C 1
ATOM 732 O O . ASP A 1 93 ? 16.024 10.137 -22.669 1.00 80.12 93 ASP A O 1
ATOM 736 N N . VAL A 1 94 ? 14.390 9.479 -24.059 1.00 83.69 94 VAL A N 1
ATOM 737 C CA . VAL A 1 94 ? 14.581 10.580 -25.018 1.00 83.69 94 VAL A CA 1
ATOM 738 C C . VAL A 1 94 ? 14.257 11.940 -24.395 1.00 83.69 94 VAL A C 1
ATOM 740 O O . VAL A 1 94 ? 14.955 12.918 -24.659 1.00 83.69 94 VAL A O 1
ATOM 743 N N . LEU A 1 95 ? 13.194 12.026 -23.591 1.00 83.88 95 LEU A N 1
ATOM 744 C CA . LEU A 1 95 ? 12.736 13.293 -23.017 1.00 83.88 95 LEU A CA 1
ATOM 745 C C . LEU A 1 95 ? 13.558 13.747 -21.807 1.00 83.88 95 LEU A C 1
ATOM 747 O O . LEU A 1 95 ? 13.720 14.949 -21.602 1.00 83.88 95 LEU A O 1
ATOM 751 N N . TYR A 1 96 ? 14.034 12.810 -20.988 1.00 79.69 96 TYR A N 1
ATOM 752 C CA . TYR A 1 96 ? 14.556 13.104 -19.653 1.00 79.69 96 TYR A CA 1
ATOM 753 C C . TYR A 1 96 ? 15.990 12.624 -19.412 1.00 79.69 96 TYR A C 1
ATOM 755 O O . TYR A 1 96 ? 16.569 13.038 -18.401 1.00 79.69 96 TYR A O 1
ATOM 763 N N . GLY A 1 97 ? 16.570 11.810 -20.305 1.00 76.62 97 GLY A N 1
ATOM 764 C CA . GLY A 1 97 ? 17.940 11.297 -20.195 1.00 76.62 97 GLY A CA 1
ATOM 765 C C . GLY A 1 97 ? 18.257 10.740 -18.804 1.00 76.62 97 GLY A C 1
ATOM 766 O O . GLY A 1 97 ? 17.423 10.094 -18.176 1.00 76.62 97 GLY A O 1
ATOM 767 N N . ASP A 1 98 ? 19.431 11.086 -18.271 1.00 73.94 98 ASP A N 1
ATOM 768 C CA . ASP A 1 98 ? 19.897 10.641 -16.945 1.00 73.94 98 ASP A CA 1
ATOM 769 C C . ASP A 1 98 ? 19.277 11.402 -15.753 1.00 73.94 98 ASP A C 1
ATOM 771 O O . ASP A 1 98 ? 19.751 11.309 -14.615 1.00 73.94 98 ASP A O 1
ATOM 775 N N . SER A 1 99 ? 18.227 12.199 -15.971 1.00 76.06 99 SER A N 1
ATOM 776 C CA . SER A 1 99 ? 17.579 12.919 -14.872 1.00 76.06 99 SER A CA 1
ATOM 777 C C . SER A 1 99 ? 16.742 11.990 -13.984 1.00 76.06 99 SER A C 1
ATOM 779 O O . SER A 1 99 ? 16.357 10.884 -14.359 1.00 76.06 99 SER A O 1
ATOM 781 N N . VAL A 1 100 ? 16.381 12.470 -12.789 1.00 65.94 100 VAL A N 1
ATOM 782 C CA . VAL A 1 100 ? 15.507 11.736 -11.852 1.00 65.94 100 VAL A CA 1
ATOM 783 C C . VAL A 1 100 ? 14.157 11.367 -12.490 1.00 65.94 100 VAL A C 1
ATOM 785 O O . VAL A 1 100 ? 13.573 10.355 -12.116 1.00 65.94 100 VAL A O 1
ATOM 788 N N . PHE A 1 101 ? 13.690 12.135 -13.480 1.00 62.25 101 PHE A N 1
ATOM 789 C CA . PHE A 1 101 ? 12.449 11.877 -14.220 1.00 62.25 101 PHE A CA 1
ATOM 790 C C . PHE A 1 101 ? 12.592 10.833 -15.340 1.00 62.25 101 PHE A C 1
ATOM 792 O O . PHE A 1 101 ? 11.581 10.326 -15.822 1.00 62.25 101 PHE A O 1
ATOM 799 N N . GLY A 1 102 ? 13.826 10.501 -15.739 1.00 63.50 102 GLY A N 1
ATOM 800 C CA . GLY A 1 102 ? 14.120 9.402 -16.664 1.00 63.50 102 GLY A CA 1
ATOM 801 C C . GLY A 1 102 ? 14.027 8.028 -15.999 1.00 63.50 102 GLY A C 1
ATOM 802 O O . GLY A 1 102 ? 13.859 7.018 -16.672 1.00 63.50 102 GLY A O 1
ATOM 803 N N . ARG A 1 103 ? 14.056 7.968 -14.660 1.00 67.69 103 ARG A N 1
ATOM 804 C CA . ARG A 1 103 ? 13.906 6.709 -13.922 1.00 67.69 103 ARG A CA 1
ATOM 805 C C . ARG A 1 103 ? 12.471 6.194 -14.024 1.00 67.69 103 ARG A C 1
ATOM 807 O O . ARG A 1 103 ? 11.519 6.935 -13.780 1.00 67.69 103 ARG A O 1
ATOM 814 N N . SER A 1 104 ? 12.315 4.906 -14.328 1.00 65.50 104 SER A N 1
ATOM 815 C CA . SER A 1 104 ? 11.003 4.255 -14.301 1.00 65.50 104 SER A CA 1
ATOM 816 C C . SER A 1 104 ? 10.401 4.322 -12.894 1.00 65.50 104 SER A C 1
ATOM 818 O O . SER A 1 104 ? 11.055 3.955 -11.916 1.00 65.50 104 SER A O 1
ATOM 820 N N . SER A 1 105 ? 9.142 4.757 -12.795 1.00 61.59 105 SER A N 1
ATOM 821 C CA . SER A 1 105 ? 8.366 4.759 -11.545 1.00 61.59 105 SER A CA 1
ATOM 822 C C . SER A 1 105 ? 8.157 3.358 -10.976 1.00 61.59 105 SER A C 1
ATOM 824 O O . SER A 1 105 ? 7.942 3.210 -9.779 1.00 61.59 105 SER A O 1
ATOM 826 N N . ASP A 1 106 ? 8.236 2.348 -11.841 1.00 61.31 106 ASP A N 1
ATOM 827 C CA . ASP A 1 106 ? 7.957 0.949 -11.515 1.00 61.31 106 ASP A CA 1
ATOM 828 C C . ASP A 1 106 ? 9.161 0.266 -10.828 1.00 61.31 106 ASP A C 1
ATOM 830 O O . ASP A 1 106 ? 9.067 -0.875 -10.381 1.00 61.31 106 ASP A O 1
ATOM 834 N N . GLY A 1 107 ? 10.304 0.961 -10.732 1.00 62.06 107 GLY A N 1
ATOM 835 C CA . GLY A 1 107 ? 11.575 0.387 -10.290 1.00 62.06 107 GLY A CA 1
ATOM 836 C C . GLY A 1 107 ? 12.210 -0.534 -11.341 1.00 62.06 107 GLY A C 1
ATOM 837 O O . GLY A 1 107 ? 11.728 -0.664 -12.465 1.00 62.06 107 GLY A O 1
ATOM 838 N N . SER A 1 108 ? 13.336 -1.159 -10.985 1.00 65.50 108 SER A N 1
ATOM 839 C CA . SER A 1 108 ? 13.944 -2.257 -11.750 1.00 65.50 108 SER A CA 1
ATOM 840 C C . SER A 1 108 ? 13.832 -3.565 -10.967 1.00 65.50 108 SER A C 1
ATOM 842 O O . SER A 1 108 ? 13.712 -3.544 -9.740 1.00 65.50 108 SER A O 1
ATOM 844 N N . ALA A 1 109 ? 13.910 -4.709 -11.655 1.00 67.19 109 ALA A N 1
ATOM 845 C CA . ALA A 1 109 ? 13.931 -6.017 -10.995 1.00 67.19 109 ALA A CA 1
ATOM 846 C C . ALA A 1 109 ? 15.066 -6.105 -9.957 1.00 67.19 109 ALA A C 1
ATOM 848 O O . ALA A 1 109 ? 14.863 -6.614 -8.858 1.00 67.19 109 ALA A O 1
ATOM 849 N N . GLU A 1 110 ? 16.227 -5.523 -10.269 1.00 66.00 110 GLU A N 1
ATOM 850 C CA . GLU A 1 110 ? 17.360 -5.403 -9.348 1.00 66.00 110 GLU A CA 1
ATOM 851 C C . GLU A 1 110 ? 16.992 -4.558 -8.123 1.00 66.00 110 GLU A C 1
ATOM 853 O O . GLU A 1 110 ? 17.183 -5.005 -6.992 1.00 66.00 110 GLU A O 1
ATOM 858 N N . SER A 1 111 ? 16.369 -3.392 -8.325 1.00 68.62 111 SER A N 1
ATOM 859 C CA . SER A 1 111 ? 15.919 -2.533 -7.228 1.00 68.62 111 SER A CA 1
ATOM 860 C C . SER A 1 111 ? 14.915 -3.259 -6.332 1.00 68.62 111 SER A C 1
ATOM 862 O O . SER A 1 111 ? 15.116 -3.297 -5.123 1.00 68.62 111 SER A O 1
ATOM 864 N N . ILE A 1 112 ? 13.885 -3.896 -6.897 1.00 69.62 112 ILE A N 1
ATOM 865 C CA . ILE A 1 112 ? 12.871 -4.634 -6.127 1.00 69.62 112 ILE A CA 1
ATOM 866 C C . ILE A 1 112 ? 13.504 -5.814 -5.385 1.00 69.62 112 ILE A C 1
ATOM 868 O O . ILE A 1 112 ? 13.206 -6.037 -4.213 1.00 69.62 112 ILE A O 1
ATOM 872 N N . SER A 1 113 ? 14.434 -6.535 -6.018 1.00 73.25 113 SER A N 1
ATOM 873 C CA . SER A 1 113 ? 15.157 -7.642 -5.383 1.00 73.25 113 SER A CA 1
ATOM 874 C C . SER A 1 113 ? 16.026 -7.193 -4.203 1.00 73.25 113 SER A C 1
ATOM 876 O O . SER A 1 113 ? 16.153 -7.939 -3.231 1.00 73.25 113 SER A O 1
ATOM 878 N N . SER A 1 114 ? 16.547 -5.963 -4.241 1.00 78.19 114 SER A N 1
ATOM 879 C CA . SER A 1 114 ? 17.388 -5.393 -3.184 1.00 78.19 114 SER A CA 1
ATOM 880 C C . SER A 1 114 ? 16.609 -4.833 -1.989 1.00 78.19 114 SER A C 1
ATOM 882 O O . SER A 1 114 ? 17.184 -4.712 -0.912 1.00 78.19 114 SER A O 1
ATOM 884 N N . ILE A 1 115 ? 15.309 -4.539 -2.146 1.00 78.38 115 ILE A N 1
ATOM 885 C CA . ILE A 1 115 ? 14.475 -4.013 -1.055 1.00 78.38 115 ILE A CA 1
ATOM 886 C C . ILE A 1 115 ? 14.342 -5.068 0.043 1.00 78.38 115 ILE A C 1
ATOM 888 O O . ILE A 1 115 ? 13.962 -6.219 -0.218 1.00 78.38 115 ILE A O 1
ATOM 892 N N . THR A 1 116 ? 14.616 -4.656 1.276 1.00 80.75 116 THR A N 1
ATOM 893 C CA . THR A 1 116 ? 14.436 -5.460 2.484 1.00 80.75 116 THR A CA 1
ATOM 894 C C . THR A 1 116 ? 13.199 -5.017 3.262 1.00 80.75 116 THR A C 1
ATOM 896 O O . THR A 1 116 ? 12.707 -3.896 3.116 1.00 80.75 116 THR A O 1
ATOM 899 N N . LEU A 1 117 ? 12.693 -5.888 4.139 1.00 75.94 117 LEU A N 1
ATOM 900 C CA . LEU A 1 117 ? 11.589 -5.532 5.033 1.00 75.94 117 LEU A CA 1
ATOM 901 C C . LEU A 1 117 ? 11.952 -4.345 5.949 1.00 75.94 117 LEU A C 1
ATOM 903 O O . LEU A 1 117 ? 11.090 -3.538 6.296 1.00 75.94 117 LEU A O 1
ATOM 907 N N . GLU A 1 118 ? 13.227 -4.213 6.319 1.00 72.69 118 GLU A N 1
ATOM 908 C CA . GLU A 1 118 ? 13.717 -3.092 7.124 1.00 72.69 118 GLU A CA 1
ATOM 909 C C . GLU A 1 118 ? 13.620 -1.758 6.367 1.00 72.69 118 GLU A C 1
ATOM 911 O O . GLU A 1 118 ? 13.255 -0.750 6.971 1.00 72.69 118 GLU A O 1
ATOM 916 N N . ASP A 1 119 ? 13.821 -1.748 5.045 1.00 69.88 119 ASP A N 1
ATOM 917 C CA . ASP A 1 119 ? 13.627 -0.549 4.216 1.00 69.88 119 ASP A CA 1
ATOM 918 C C . ASP A 1 119 ? 12.155 -0.114 4.189 1.00 69.88 119 ASP A C 1
ATOM 920 O O . ASP A 1 119 ? 11.835 1.074 4.304 1.00 69.88 119 ASP A O 1
ATOM 924 N N . VAL A 1 120 ? 11.234 -1.082 4.115 1.00 69.75 120 VAL A N 1
ATOM 925 C CA . VAL A 1 120 ? 9.787 -0.821 4.173 1.00 69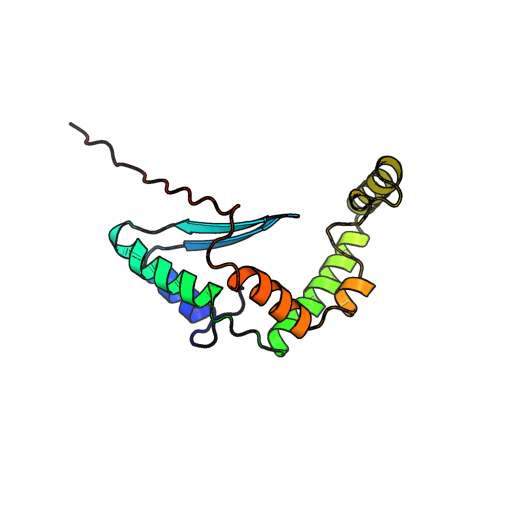.75 120 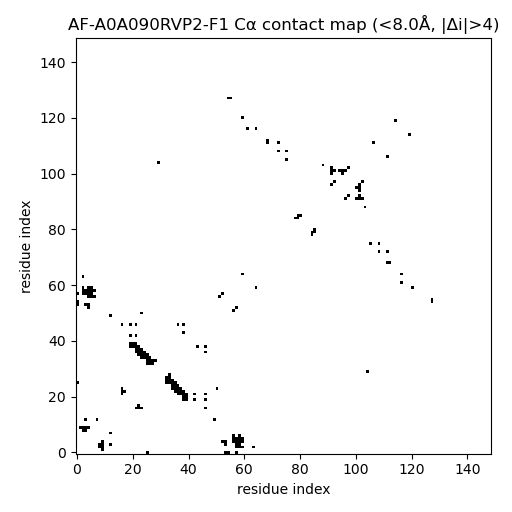VAL A CA 1
ATOM 926 C C . VAL A 1 120 ? 9.405 -0.241 5.534 1.00 69.75 120 VAL A C 1
ATOM 928 O O . VAL A 1 120 ? 8.746 0.801 5.599 1.00 69.75 120 VAL A O 1
ATOM 931 N N . LYS A 1 121 ? 9.882 -0.846 6.627 1.00 71.19 121 LYS A N 1
ATOM 932 C CA . LYS A 1 121 ? 9.681 -0.320 7.986 1.00 71.19 121 LYS A CA 1
ATOM 933 C C . LYS A 1 121 ? 10.259 1.084 8.145 1.00 71.19 121 LYS A C 1
ATOM 935 O O . LYS A 1 121 ? 9.609 1.939 8.746 1.00 71.19 121 LYS A O 1
ATOM 940 N N . ALA A 1 122 ? 11.442 1.348 7.592 1.00 66.00 122 ALA A N 1
ATOM 941 C CA . ALA A 1 122 ? 12.086 2.655 7.651 1.00 66.00 122 ALA A CA 1
ATOM 942 C C . ALA A 1 122 ? 11.280 3.728 6.900 1.00 66.00 122 ALA A C 1
ATOM 944 O O . ALA A 1 122 ? 11.084 4.825 7.429 1.00 66.00 122 ALA A O 1
ATOM 945 N N . SER A 1 123 ? 10.747 3.412 5.715 1.00 61.03 123 SER A N 1
ATOM 946 C CA . SER A 1 123 ? 9.912 4.338 4.933 1.00 61.03 123 SER A CA 1
ATOM 947 C C . SER A 1 123 ? 8.638 4.761 5.684 1.00 61.03 123 SER A C 1
ATOM 949 O O . SER A 1 123 ? 8.273 5.944 5.717 1.00 61.03 123 SER A O 1
ATOM 951 N N . ILE A 1 124 ? 8.008 3.814 6.384 1.00 61.81 124 ILE A N 1
ATOM 952 C CA . ILE A 1 124 ? 6.818 4.061 7.201 1.00 61.81 124 ILE A CA 1
ATOM 953 C C . ILE A 1 124 ? 7.205 4.811 8.474 1.00 61.81 124 ILE A C 1
ATOM 955 O O . ILE A 1 124 ? 6.561 5.797 8.807 1.00 61.81 124 ILE A O 1
ATOM 959 N N . ALA A 1 125 ? 8.309 4.456 9.136 1.00 58.25 125 ALA A N 1
ATOM 960 C CA . ALA A 1 125 ? 8.792 5.182 10.309 1.00 58.25 125 ALA A CA 1
ATOM 961 C C . ALA A 1 125 ? 9.083 6.665 10.011 1.00 58.25 125 ALA A C 1
ATOM 963 O O . ALA A 1 125 ? 8.802 7.523 10.848 1.00 58.25 125 ALA A O 1
ATOM 964 N N . ILE A 1 126 ? 9.602 6.990 8.821 1.00 57.75 126 ILE A N 1
ATOM 965 C CA . ILE A 1 126 ? 9.805 8.378 8.371 1.00 57.75 126 ILE A CA 1
ATOM 966 C C . ILE A 1 126 ? 8.464 9.101 8.188 1.00 57.75 126 ILE A C 1
ATOM 968 O O . ILE A 1 126 ? 8.338 10.271 8.563 1.00 57.75 126 ILE A O 1
ATOM 972 N N . THR A 1 127 ? 7.462 8.404 7.652 1.00 55.50 127 THR A N 1
ATOM 973 C CA . THR A 1 127 ? 6.105 8.932 7.450 1.00 55.50 127 THR A CA 1
ATOM 974 C C . THR A 1 127 ? 5.402 9.170 8.790 1.00 55.50 127 THR A C 1
ATOM 976 O O . THR A 1 127 ? 4.884 10.256 9.036 1.00 55.50 127 THR A O 1
ATOM 979 N N . THR A 1 128 ? 5.479 8.205 9.704 1.00 52.97 128 THR A N 1
ATOM 980 C CA . THR A 1 128 ? 4.800 8.209 11.004 1.00 52.97 128 THR A CA 1
ATOM 981 C C . THR A 1 128 ? 5.484 9.114 12.039 1.00 52.97 128 THR A C 1
ATOM 983 O O . THR A 1 128 ? 4.812 9.700 12.888 1.00 52.97 128 THR A O 1
ATOM 986 N N . ARG A 1 129 ? 6.814 9.313 11.971 1.00 49.56 129 ARG A N 1
ATOM 987 C CA . ARG A 1 129 ? 7.532 10.269 12.847 1.00 49.56 129 ARG A CA 1
ATOM 988 C C . ARG A 1 129 ? 7.168 11.729 12.577 1.00 49.56 129 ARG A C 1
ATOM 990 O O . ARG A 1 129 ? 7.376 12.568 13.455 1.00 49.56 129 ARG A O 1
ATOM 997 N N . ARG A 1 130 ? 6.616 12.066 11.407 1.00 45.88 130 ARG A N 1
ATOM 998 C CA . ARG A 1 130 ? 6.068 13.405 11.148 1.00 45.88 130 ARG A CA 1
ATOM 999 C C . ARG A 1 130 ? 4.650 13.494 11.707 1.00 45.88 130 ARG A C 1
ATOM 1001 O O . ARG A 1 130 ? 3.687 13.413 10.958 1.00 45.88 130 ARG A O 1
ATOM 1008 N N . LYS A 1 131 ? 4.526 13.721 13.021 1.00 41.72 131 LYS A N 1
ATOM 1009 C CA . LYS A 1 131 ? 3.226 14.006 13.664 1.00 41.72 131 LYS A CA 1
ATOM 1010 C C . LYS A 1 131 ? 2.505 15.230 13.079 1.00 41.72 131 LYS A C 1
ATOM 1012 O O . LYS A 1 131 ? 1.289 15.294 13.168 1.00 41.72 131 LYS A O 1
ATOM 1017 N N . GLU A 1 132 ? 3.229 16.148 12.436 1.00 43.78 132 GLU A N 1
ATOM 1018 C CA . GLU A 1 132 ? 2.650 17.225 11.627 1.00 43.78 132 GLU A CA 1
ATOM 1019 C C . GLU A 1 132 ? 3.409 17.366 10.302 1.00 43.78 132 GLU A C 1
ATOM 1021 O O . GLU A 1 132 ? 4.431 18.061 10.216 1.00 43.78 132 GLU A O 1
ATOM 1026 N N . PRO A 1 133 ? 2.963 16.698 9.228 1.00 47.12 133 PRO A N 1
ATOM 1027 C CA . PRO A 1 133 ? 3.505 16.956 7.911 1.00 47.12 133 PRO A CA 1
ATOM 1028 C C . PRO A 1 133 ? 3.010 18.342 7.492 1.00 47.12 133 PRO A C 1
ATOM 1030 O O . PRO A 1 133 ? 1.814 18.529 7.291 1.00 47.12 133 PRO A O 1
ATOM 1033 N N . LYS A 1 134 ? 3.918 19.306 7.282 1.00 48.53 134 LYS A N 1
ATOM 1034 C CA . LYS A 1 134 ? 3.602 20.646 6.728 1.00 48.53 134 LYS A CA 1
ATOM 1035 C C . LYS A 1 134 ? 2.868 20.616 5.365 1.00 48.53 134 LYS A C 1
ATOM 1037 O O . LYS A 1 134 ? 2.555 21.664 4.817 1.00 48.53 134 LYS A O 1
ATOM 1042 N N . SER A 1 135 ? 2.623 19.429 4.808 1.00 47.06 135 SER A N 1
ATOM 1043 C CA . SER A 1 135 ? 2.014 19.150 3.507 1.00 47.06 135 SER A CA 1
ATOM 1044 C C . SER A 1 135 ? 0.838 18.157 3.572 1.00 47.06 135 SER A C 1
ATOM 1046 O O . SER A 1 135 ? 0.508 17.552 2.554 1.00 47.06 135 SER A O 1
ATOM 1048 N N . SER A 1 136 ? 0.223 17.939 4.743 1.00 45.69 136 SER A N 1
ATOM 1049 C CA . SER A 1 136 ? -1.011 17.143 4.859 1.00 45.69 136 SER A CA 1
ATOM 1050 C C . SER A 1 136 ? -2.249 18.028 4.776 1.00 45.69 136 SER A C 1
ATOM 1052 O O . SER A 1 136 ? -2.382 18.990 5.525 1.00 45.69 136 SER A O 1
ATOM 1054 N N . TRP A 1 137 ? -3.169 17.679 3.878 1.00 50.69 137 TRP A N 1
ATOM 1055 C CA . TRP A 1 137 ? -4.445 18.368 3.702 1.00 50.69 137 TRP A CA 1
ATOM 1056 C C . TRP A 1 137 ? -5.578 17.400 4.044 1.00 50.69 137 TRP A C 1
ATOM 1058 O O . TRP A 1 137 ? -5.679 16.333 3.440 1.00 50.69 137 TRP A O 1
ATOM 1068 N N . LEU A 1 138 ? -6.428 17.766 5.006 1.00 51.72 138 LEU A N 1
ATOM 1069 C CA . LEU A 1 138 ? -7.638 17.020 5.345 1.00 51.72 138 LEU A CA 1
ATOM 1070 C C . LEU A 1 138 ? -8.835 17.676 4.649 1.00 51.72 138 LEU A C 1
ATOM 1072 O O . LEU A 1 138 ? -9.194 18.808 4.963 1.00 51.72 138 LEU A O 1
ATOM 1076 N N . ALA A 1 139 ? -9.456 16.968 3.708 1.00 50.59 139 ALA A N 1
ATOM 1077 C CA . ALA A 1 139 ? -10.690 17.402 3.061 1.00 50.59 139 ALA A CA 1
ATOM 1078 C C . ALA A 1 139 ? -11.856 16.547 3.572 1.00 50.59 139 ALA A C 1
ATOM 1080 O O . ALA A 1 139 ? -11.909 15.349 3.302 1.00 50.59 139 ALA A O 1
ATOM 1081 N N . ILE A 1 140 ? -12.791 17.157 4.307 1.00 59.25 140 ILE A N 1
ATOM 1082 C CA . ILE A 1 140 ? -14.009 16.488 4.786 1.00 59.25 140 ILE A CA 1
ATOM 1083 C C . ILE A 1 140 ? -15.178 16.937 3.910 1.00 59.25 140 ILE A C 1
ATOM 1085 O O . ILE A 1 140 ? -15.513 18.118 3.851 1.00 59.25 140 ILE A O 1
ATOM 1089 N N . SER A 1 141 ? -15.804 15.982 3.229 1.00 54.69 141 SER A N 1
ATOM 1090 C CA . SER A 1 141 ? -17.004 16.188 2.419 1.00 54.69 141 SER A CA 1
ATOM 1091 C C . SER A 1 141 ? -18.188 15.496 3.096 1.00 54.69 141 SER A C 1
ATOM 1093 O O . SER A 1 141 ? -18.156 14.287 3.308 1.00 54.69 141 SER A O 1
ATOM 1095 N N . GLN A 1 142 ? -19.229 16.256 3.448 1.00 52.31 142 GLN A N 1
ATOM 1096 C CA . GLN A 1 142 ? -20.480 15.738 4.013 1.00 52.31 142 GLN A CA 1
ATOM 1097 C C . GLN A 1 142 ? -21.625 15.973 3.022 1.00 52.31 142 GLN A C 1
ATOM 1099 O O . GLN A 1 142 ? -21.874 17.100 2.588 1.00 52.31 142 GLN A O 1
ATOM 1104 N N . ARG A 1 143 ? -22.354 14.910 2.666 1.00 46.81 143 ARG A N 1
ATOM 1105 C CA . ARG A 1 143 ? -23.534 15.005 1.797 1.00 46.81 143 ARG A CA 1
ATOM 1106 C C . ARG A 1 143 ? -24.750 15.365 2.658 1.00 46.81 143 ARG A C 1
ATOM 1108 O O . ARG A 1 143 ? -25.411 14.477 3.191 1.00 46.81 143 ARG A O 1
ATOM 1115 N N . ARG A 1 144 ? -25.061 16.661 2.812 1.00 42.66 144 ARG A N 1
ATOM 1116 C CA . ARG A 1 144 ? -26.331 17.092 3.434 1.00 42.66 144 ARG A CA 1
ATOM 1117 C C . ARG A 1 144 ? -27.500 16.537 2.613 1.00 42.66 144 ARG A C 1
ATOM 1119 O O . ARG A 1 144 ? -27.614 16.837 1.427 1.00 42.66 144 ARG A O 1
ATOM 1126 N N . ARG A 1 145 ? -28.390 15.755 3.234 1.00 45.03 145 ARG A N 1
ATOM 1127 C CA . ARG A 1 145 ? -29.734 15.526 2.682 1.00 45.03 145 ARG A CA 1
ATOM 1128 C C . ARG A 1 145 ? -30.468 16.870 2.691 1.00 45.03 145 ARG A C 1
ATOM 1130 O O . ARG A 1 145 ? -30.606 17.469 3.755 1.00 45.03 145 ARG A O 1
ATOM 1137 N N . SER A 1 146 ? -30.910 17.338 1.522 1.00 41.91 146 SER A N 1
ATOM 1138 C CA . SER A 1 146 ? -31.849 18.461 1.438 1.00 41.91 146 SER A CA 1
ATOM 1139 C C . SER A 1 146 ? -33.107 18.135 2.247 1.00 41.91 146 SER A C 1
ATOM 1141 O O . SER A 1 146 ? -33.629 17.026 2.095 1.00 41.91 146 SER A O 1
ATOM 1143 N N . PRO A 1 147 ? -33.618 19.064 3.071 1.00 44.34 147 PRO A N 1
ATOM 1144 C CA . PRO A 1 147 ? -34.957 18.934 3.614 1.00 44.34 147 PRO A CA 1
ATOM 1145 C C . PRO A 1 147 ? -35.938 19.074 2.447 1.00 44.34 147 PRO A C 1
ATOM 1147 O O . PRO A 1 147 ? -36.030 20.127 1.819 1.00 44.34 147 PRO A O 1
ATOM 1150 N N . ILE A 1 148 ? -36.615 17.980 2.110 1.00 48.12 148 ILE A N 1
ATOM 1151 C CA . ILE A 1 148 ? -37.795 18.030 1.249 1.00 48.12 148 ILE A CA 1
ATOM 1152 C C . ILE A 1 148 ? -38.868 18.728 2.092 1.00 48.12 148 ILE A C 1
ATOM 1154 O O . ILE A 1 148 ? -39.171 18.262 3.191 1.00 48.12 148 ILE A O 1
ATOM 1158 N N . SER A 1 149 ? -39.308 19.898 1.622 1.00 57.16 149 SER A N 1
ATOM 1159 C CA . SER A 1 149 ? -40.424 20.673 2.183 1.00 57.16 149 SER A CA 1
ATOM 1160 C C . SER A 1 149 ? -41.758 20.067 1.772 1.00 57.16 149 SER A C 1
ATOM 1162 O O . SER A 1 149 ? -41.803 19.501 0.655 1.00 57.16 149 SER A O 1
#

pLDDT: mean 72.88, std 13.5, range [41.72, 92.19]

Foldseek 3Di:
DQQDFLVDGNVRLVVVCVVQVKDWDWDDDLPDIDIDIDGDPVCVVVSVVSVCRVLPGHNLDPVVLVVVLVVLLVVVVVLVPDPVSVVVLVVLCVVPPPDPSSADSSHDNVRSVPDDSVNVVVVSCVVVVCPDDPPDDDDDDDDDDDPDD

Secondary structure (DSSP, 8-state):
--S-BSS--HHHHHHHHHHHT-EEEEEEETTEEEEEEE--GGGHHHHHHHHHHHHH-B---HHHHHHHHHHHHHHHHHHHT-HHHHHHHHHHHHHHTTSGGGS-TT--HHHHHH--HHHHHHHHHHHHH-SS-TT--------PPP---

Nearest PDB structures (foldseek):
  7dkf-assembly1_M1  TM=8.119E-01  e=1.332E-06  Bos taurus
  1hr8-assembly2_D  TM=8.180E-01  e=1.898E-06  Saccharomyces cerevisiae
  1hr6-assembly4_H  TM=8.137E-01  e=2.136E-06  Saccharomyces cere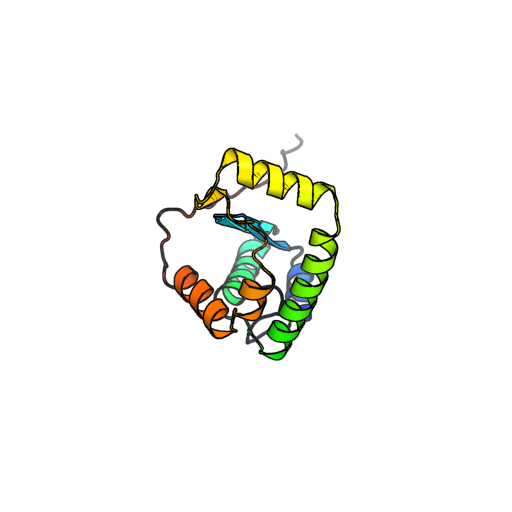visiae
  6xvf-assembly1_A-2  TM=8.083E-01  e=2.013E-06  Bos taurus
  5okd-assembly1_A  TM=8.088E-01  e=3.229E-06  Bos taurus

InterPro domains:
  IPR011249 Metalloenzyme, LuxS/M16 peptidase-like [SSF63411] (2-122)
  IPR011765 Peptidase M16, N-terminal [PF00675] (3-78)
  IPR050361 Mitochondrial Processing Peptidase/Ubiquinol-cytochrome c Reductase Complex [PTHR11851] (3-122)

Radius of gyration: 19.53 Å; Cα contacts (8 Å, |Δi|>4): 107; chains: 1; bounding box: 60×35×43 Å

Solvent-accessible surface area (backbone atoms only — not comparable to full-atom values): 9142 Å² total; per-residue (Å²): 118,84,78,19,28,73,88,40,52,45,66,56,52,50,52,53,30,55,75,54,64,31,49,77,48,78,46,81,51,101,90,48,77,47,78,47,79,47,55,44,80,92,41,36,68,62,53,49,53,54,49,46,42,45,71,75,36,52,40,81,50,68,69,60,50,54,51,50,52,50,54,49,53,54,51,48,57,58,47,67,70,33,67,71,46,51,53,51,49,55,52,30,40,75,76,38,46,94,41,84,78,28,54,64,91,87,61,48,74,67,56,61,70,68,62,48,75,65,56,55,52,49,58,48,48,60,56,65,69,45,86,73,55,98,82,71,83,88,83,88,85,78,85,77,79,77,83,82,126

Mean predicted aligned error: 11.66 Å

Organism: NCBI:txid990268